Protein AF-A0A923VBT5-F1 (afdb_monomer_lite)

pLDDT: mean 91.17, std 8.79, range [62.59, 97.88]

Radius of gyration: 21.65 Å; chains: 1; bounding box: 53×37×45 Å

Sequ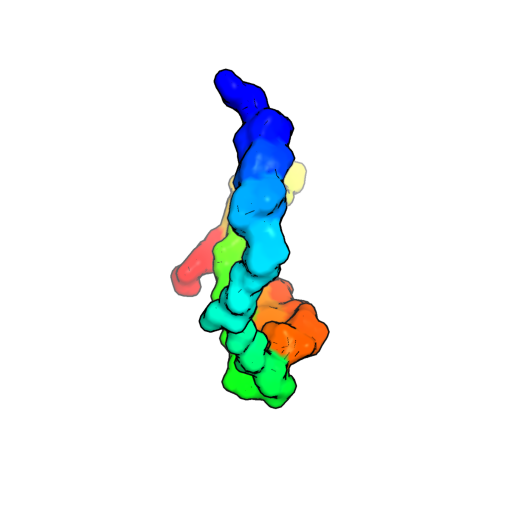ence (75 aa):
MTYSAFYHQYRRQYLKQPVVTMRLVHNPGDKIFFYFADGISITDRSTGQKTKTQLFVGVLPFSGLTKGEFLLDQR

Foldseek 3Di:
DDPVVVVVVCCVVCVDDPDCPDDDDQDFPPDKDWDKDWDDWDADPPPRDTQTWIKIKIARVVPRDIDIDIGSDPD

Structure (mmCIF, N/CA/C/O backbone):
data_AF-A0A923VBT5-F1
#
_entry.id   AF-A0A923VBT5-F1
#
loop_
_atom_site.group_PDB
_atom_site.id
_atom_site.type_symbol
_atom_site.label_atom_id
_atom_site.label_alt_id
_atom_site.label_comp_id
_atom_site.label_asym_id
_atom_site.label_entity_id
_atom_site.label_seq_id
_atom_site.pdbx_PDB_ins_code
_atom_site.Cartn_x
_atom_site.Cartn_y
_atom_site.Cartn_z
_atom_site.occupancy
_atom_site.B_iso_or_equiv
_atom_site.auth_seq_id
_atom_site.auth_comp_id
_atom_site.auth_asym_id
_atom_site.auth_atom_id
_atom_site.pdbx_PDB_model_num
ATOM 1 N N . MET A 1 1 ? 30.185 19.068 9.067 1.00 62.59 1 MET A N 1
ATOM 2 C CA . MET A 1 1 ? 29.690 19.281 7.687 1.00 62.59 1 MET A CA 1
ATOM 3 C C . MET A 1 1 ? 28.173 19.145 7.714 1.00 62.59 1 MET A C 1
ATOM 5 O O . MET A 1 1 ? 27.700 18.157 8.256 1.00 62.59 1 MET A O 1
ATOM 9 N N . THR A 1 2 ? 27.408 20.131 7.244 1.00 90.81 2 THR A N 1
ATOM 10 C CA . THR A 1 2 ? 25.933 20.060 7.234 1.00 90.81 2 THR A CA 1
ATOM 11 C C . THR A 1 2 ? 25.437 19.286 6.007 1.00 90.81 2 THR A C 1
ATOM 13 O O 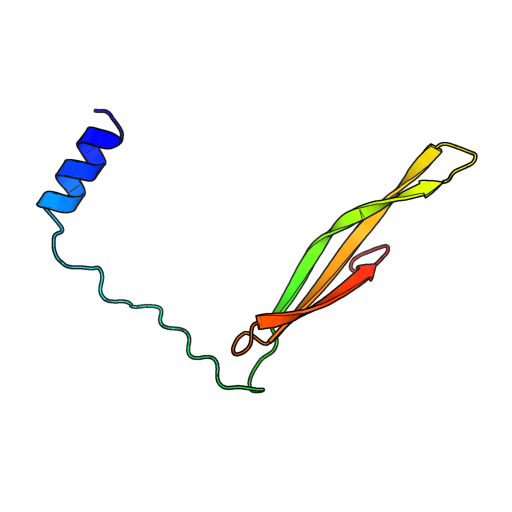. THR A 1 2 ? 26.135 19.227 4.993 1.00 90.81 2 THR A O 1
ATOM 16 N N . TYR A 1 3 ? 24.228 18.714 6.068 1.00 85.25 3 TYR A N 1
ATOM 17 C CA . TYR A 1 3 ? 23.619 17.987 4.938 1.00 85.25 3 TYR A CA 1
ATOM 18 C C . TYR A 1 3 ? 23.586 18.826 3.649 1.00 85.25 3 TYR A C 1
ATOM 20 O O . TYR A 1 3 ? 23.888 18.328 2.568 1.00 85.25 3 TYR A O 1
ATOM 28 N N . SER A 1 4 ? 23.310 20.127 3.778 1.00 89.88 4 SER A N 1
ATOM 29 C CA . SER A 1 4 ? 23.321 21.071 2.657 1.00 89.88 4 SER A CA 1
ATOM 30 C C . SER A 1 4 ? 24.702 21.174 1.990 1.00 89.88 4 SER A C 1
ATOM 32 O O . SER A 1 4 ? 24.814 21.024 0.773 1.00 89.88 4 SER A O 1
ATOM 34 N N . ALA A 1 5 ? 25.776 21.327 2.775 1.00 92.56 5 ALA A N 1
ATOM 35 C CA . ALA A 1 5 ? 27.140 21.391 2.243 1.00 92.56 5 ALA A CA 1
ATOM 36 C C . ALA A 1 5 ? 27.545 20.090 1.520 1.00 92.56 5 ALA A C 1
ATOM 38 O O . ALA A 1 5 ? 28.114 20.141 0.430 1.00 92.56 5 ALA A O 1
ATOM 39 N N . PHE A 1 6 ? 27.187 18.930 2.084 1.00 90.12 6 PHE A N 1
ATOM 40 C CA . PHE A 1 6 ? 27.375 17.625 1.439 1.00 90.12 6 PHE A CA 1
ATOM 41 C C . PHE A 1 6 ? 26.636 17.532 0.100 1.00 90.12 6 PHE A C 1
ATOM 43 O O . PHE A 1 6 ? 27.235 17.175 -0.912 1.00 90.12 6 PHE A O 1
ATOM 50 N N . TYR A 1 7 ? 25.354 17.897 0.076 1.00 86.19 7 TYR A N 1
ATOM 51 C CA . TYR A 1 7 ? 24.514 17.811 -1.115 1.00 86.19 7 TYR A CA 1
ATOM 52 C C . TYR A 1 7 ? 25.022 18.697 -2.260 1.00 86.19 7 TYR A C 1
ATOM 54 O O . TYR A 1 7 ? 25.092 18.254 -3.410 1.00 86.19 7 TYR A O 1
ATOM 62 N N . HIS A 1 8 ? 25.437 19.930 -1.954 1.00 90.44 8 HIS A N 1
ATOM 63 C CA . HIS A 1 8 ? 26.013 20.833 -2.950 1.00 90.44 8 HIS A CA 1
ATOM 64 C C . HIS A 1 8 ? 27.333 20.303 -3.516 1.00 90.44 8 HIS A C 1
ATOM 66 O O . HIS A 1 8 ? 27.551 20.374 -4.726 1.00 90.44 8 HIS A O 1
ATOM 72 N N . GLN A 1 9 ? 28.199 19.736 -2.675 1.00 91.31 9 GLN A N 1
ATOM 73 C CA . GLN A 1 9 ? 29.464 19.163 -3.126 1.00 91.31 9 GLN A CA 1
ATOM 74 C C . GLN A 1 9 ? 29.259 17.893 -3.959 1.00 91.31 9 GLN A C 1
ATOM 76 O O . GLN A 1 9 ? 29.858 17.765 -5.027 1.00 91.31 9 GLN A O 1
ATOM 81 N N . TYR A 1 10 ? 28.348 17.016 -3.533 1.00 85.25 10 TYR A N 1
ATOM 82 C CA . TYR A 1 10 ? 27.951 15.822 -4.274 1.00 85.25 10 TYR A CA 1
ATOM 83 C C . TYR A 1 10 ? 27.414 16.180 -5.667 1.00 85.25 10 TYR A C 1
ATOM 85 O O . TYR A 1 10 ? 27.897 15.653 -6.665 1.00 85.25 10 TYR A O 1
ATOM 93 N N . ARG A 1 11 ? 26.492 17.147 -5.776 1.00 85.12 11 ARG A N 1
ATOM 94 C CA . ARG A 1 11 ? 25.975 17.588 -7.085 1.00 85.12 11 ARG A CA 1
ATOM 95 C C . ARG A 1 11 ? 27.043 18.201 -7.991 1.00 85.12 11 ARG A C 1
ATOM 97 O O . ARG A 1 11 ? 26.972 18.009 -9.200 1.00 85.12 11 ARG A O 1
ATOM 104 N N . ARG A 1 12 ? 28.008 18.945 -7.436 1.00 86.50 12 ARG A N 1
ATOM 105 C CA . ARG A 1 12 ? 29.107 19.545 -8.218 1.00 86.50 12 ARG A CA 1
ATOM 106 C C . ARG A 1 12 ? 30.085 18.496 -8.745 1.00 86.50 12 ARG A C 1
ATOM 108 O O . ARG A 1 12 ? 30.570 18.650 -9.859 1.00 86.50 12 ARG A O 1
ATOM 115 N N . GLN A 1 13 ? 30.382 17.457 -7.962 1.00 87.31 13 GLN A N 1
ATOM 116 C CA . GLN A 1 13 ? 31.305 16.386 -8.360 1.00 87.31 13 GLN A CA 1
ATOM 117 C C . GLN A 1 13 ? 30.649 15.339 -9.269 1.00 87.31 13 GLN A C 1
ATOM 119 O O . GLN A 1 13 ? 31.281 14.863 -10.209 1.00 87.31 13 GLN A O 1
ATOM 124 N N . TYR A 1 14 ? 29.381 15.005 -9.033 1.00 81.00 14 TYR A N 1
ATOM 125 C CA . TYR A 1 14 ? 28.657 13.951 -9.744 1.00 81.00 14 TYR A CA 1
ATOM 126 C C . TYR A 1 14 ? 27.547 14.550 -10.623 1.00 81.00 14 TYR A C 1
ATOM 128 O O . TYR A 1 14 ? 26.363 14.288 -10.434 1.00 81.00 14 TYR A O 1
ATOM 136 N N . LEU A 1 15 ? 27.944 15.378 -11.600 1.00 70.94 15 LEU A N 1
ATOM 137 C CA . LEU A 1 15 ? 27.039 16.060 -12.546 1.00 70.94 15 LEU A CA 1
ATOM 138 C C . LEU A 1 15 ? 26.312 15.109 -13.508 1.00 70.94 15 LEU A C 1
ATOM 140 O O . LEU A 1 15 ? 25.288 15.477 -14.086 1.00 70.94 15 LEU A O 1
ATOM 144 N N . LYS A 1 16 ? 26.845 13.899 -13.718 1.00 71.88 16 LYS A N 1
ATOM 145 C CA . LYS A 1 16 ? 26.176 12.891 -14.539 1.00 71.88 16 LYS A CA 1
ATOM 146 C C . LYS A 1 16 ? 24.935 12.426 -13.793 1.00 71.88 16 LYS A C 1
ATOM 148 O O . LYS A 1 16 ? 25.046 11.877 -12.699 1.00 71.88 16 LYS A O 1
ATOM 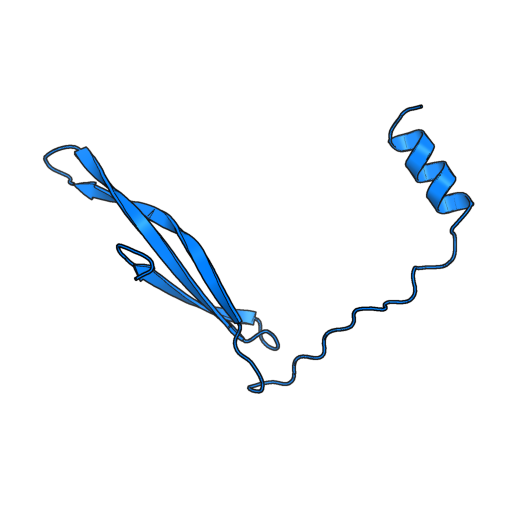153 N N . GLN A 1 17 ? 23.767 12.632 -14.401 1.00 67.25 17 GLN A N 1
ATOM 154 C CA . GLN A 1 17 ? 22.552 11.995 -13.914 1.00 67.25 17 GLN A CA 1
ATOM 155 C C . GLN A 1 17 ? 22.830 10.492 -13.802 1.00 67.25 17 GLN A C 1
ATOM 157 O O . GLN A 1 17 ? 23.398 9.925 -14.746 1.00 67.25 17 GLN A O 1
ATOM 162 N N . PRO A 1 18 ? 22.510 9.854 -12.663 1.00 68.38 18 PRO A N 1
ATOM 163 C CA . PRO A 1 18 ? 22.642 8.414 -12.561 1.00 68.38 18 PRO A CA 1
ATOM 164 C C . PRO A 1 18 ? 21.883 7.804 -13.736 1.00 68.38 18 PRO A C 1
ATOM 166 O O . PRO A 1 18 ? 20.726 8.150 -13.986 1.00 68.38 18 PRO A O 1
ATOM 169 N N . VAL A 1 19 ? 22.564 6.948 -14.498 1.00 72.44 19 VAL A N 1
ATOM 170 C CA . VAL A 1 19 ? 21.905 6.152 -15.532 1.00 72.44 19 VAL A CA 1
ATOM 171 C C . VAL A 1 19 ? 20.759 5.432 -14.832 1.00 72.44 19 VAL A C 1
ATOM 173 O O . VAL A 1 19 ? 20.976 4.804 -13.797 1.00 72.44 19 VAL A O 1
ATOM 176 N N . VAL A 1 20 ? 19.535 5.571 -15.342 1.00 73.56 20 VAL A N 1
ATOM 177 C CA . VAL A 1 20 ? 18.375 4.884 -14.771 1.00 73.56 20 VAL A CA 1
ATOM 178 C C . VAL A 1 20 ? 18.580 3.386 -14.990 1.00 73.56 20 VAL A C 1
ATOM 180 O O . VAL A 1 20 ? 18.278 2.856 -16.054 1.00 73.56 20 VAL A O 1
ATOM 183 N N . THR A 1 21 ? 19.137 2.705 -13.994 1.00 76.88 21 THR A N 1
ATOM 184 C CA . THR A 1 21 ? 19.432 1.267 -14.038 1.00 76.88 21 THR A CA 1
ATOM 185 C C . THR A 1 21 ? 18.222 0.411 -13.663 1.00 76.88 21 THR A C 1
ATOM 187 O O . THR A 1 21 ? 18.237 -0.794 -13.885 1.00 76.88 21 THR A O 1
ATOM 190 N N . MET A 1 22 ? 17.150 1.021 -13.141 1.00 74.94 22 MET A N 1
ATOM 191 C CA . MET A 1 22 ? 15.934 0.338 -12.682 1.00 74.94 22 MET A CA 1
ATOM 192 C C . MET A 1 22 ? 14.667 0.890 -13.344 1.00 74.94 22 MET A C 1
ATOM 194 O O . MET A 1 22 ? 13.724 1.314 -12.676 1.00 74.94 22 MET A O 1
ATOM 198 N N . ARG A 1 23 ? 14.620 0.897 -14.680 1.00 81.62 23 ARG A N 1
ATOM 199 C CA . ARG A 1 23 ? 13.360 1.166 -15.382 1.00 81.62 23 ARG A CA 1
ATOM 200 C C . ARG A 1 23 ? 12.506 -0.100 -15.382 1.00 81.62 23 ARG A C 1
ATOM 202 O O . ARG A 1 23 ? 12.743 -1.009 -16.172 1.00 81.62 23 ARG A O 1
ATOM 209 N N . LEU A 1 24 ? 11.504 -0.148 -14.510 1.00 86.00 24 LEU A N 1
ATOM 210 C CA . LEU A 1 24 ? 10.479 -1.186 -14.562 1.00 86.00 24 LEU A CA 1
ATOM 211 C C . LEU A 1 24 ? 9.495 -0.860 -15.688 1.00 86.00 24 LEU A C 1
ATOM 213 O O . LEU A 1 24 ? 8.915 0.224 -15.727 1.00 86.00 24 LEU A O 1
ATOM 217 N N . VAL A 1 25 ? 9.327 -1.795 -16.619 1.00 91.12 25 VAL A N 1
ATOM 218 C CA . VAL A 1 25 ? 8.276 -1.723 -17.636 1.00 91.12 25 VAL A CA 1
ATOM 219 C C . VAL A 1 25 ? 7.056 -2.462 -17.099 1.00 91.12 25 VAL A C 1
ATOM 221 O O . VAL A 1 25 ? 7.140 -3.627 -16.700 1.00 91.12 25 VAL A O 1
ATOM 224 N N . HIS A 1 26 ? 5.923 -1.772 -17.079 1.00 93.44 26 HIS A N 1
ATOM 225 C CA . HIS A 1 26 ? 4.624 -2.339 -16.751 1.00 93.44 26 HIS A CA 1
ATOM 226 C C . HIS A 1 26 ? 3.786 -2.273 -18.018 1.00 93.44 26 HIS A C 1
ATOM 228 O O . HIS A 1 26 ? 3.426 -1.177 -18.421 1.00 93.44 26 HIS A O 1
ATOM 234 N N . ASN A 1 27 ? 3.506 -3.398 -18.672 1.00 95.62 27 ASN A N 1
ATOM 235 C CA . ASN A 1 27 ? 2.499 -3.387 -19.731 1.00 95.62 27 ASN A CA 1
ATOM 236 C C . ASN A 1 27 ? 1.104 -3.525 -19.091 1.00 95.62 27 ASN A C 1
ATOM 238 O O . ASN A 1 27 ? 0.983 -4.106 -18.004 1.00 95.62 27 ASN A O 1
ATOM 242 N N . PRO A 1 28 ? 0.049 -2.981 -19.719 1.00 95.19 28 PRO A N 1
ATOM 243 C CA . PRO A 1 28 ? -1.310 -3.115 -19.208 1.00 95.19 28 PRO A CA 1
ATOM 244 C C . PRO A 1 28 ? -1.712 -4.591 -19.072 1.00 95.19 28 PRO A C 1
ATOM 246 O O . PRO A 1 28 ? -1.623 -5.345 -20.032 1.00 95.19 28 PRO A O 1
ATOM 249 N N . GLY A 1 29 ? -2.180 -4.996 -17.889 1.00 92.81 29 GLY A N 1
ATOM 250 C CA . GLY A 1 29 ? -2.699 -6.348 -17.638 1.00 92.81 29 GLY A CA 1
ATOM 251 C C . GLY A 1 29 ? -1.652 -7.434 -17.355 1.00 92.81 29 GLY A C 1
ATOM 252 O O . GLY A 1 29 ? -2.022 -8.481 -16.837 1.00 92.81 29 GLY A O 1
ATOM 253 N N . ASP A 1 30 ? -0.360 -7.184 -17.595 1.00 96.06 30 ASP A N 1
ATOM 254 C CA . ASP A 1 30 ? 0.695 -8.196 -17.403 1.00 96.06 30 ASP A CA 1
ATOM 255 C C . ASP A 1 30 ? 0.894 -8.609 -15.939 1.00 96.06 30 ASP A C 1
ATOM 257 O O . ASP A 1 30 ? 1.330 -9.724 -15.651 1.00 96.06 30 ASP A O 1
ATOM 261 N N . LYS A 1 31 ? 0.685 -7.677 -15.001 1.00 95.44 31 LYS A N 1
ATOM 262 C CA . LYS A 1 31 ? 1.005 -7.856 -13.578 1.00 95.44 31 LYS A CA 1
ATOM 263 C C . LYS A 1 31 ? -0.009 -7.139 -12.701 1.00 95.44 31 LYS A C 1
ATOM 265 O O . LYS A 1 31 ? -0.518 -6.083 -13.068 1.00 95.44 31 LYS A O 1
ATOM 270 N N . ILE A 1 32 ? -0.212 -7.678 -11.505 1.00 96.69 32 ILE A N 1
ATOM 271 C CA . ILE A 1 32 ? -0.877 -7.021 -10.378 1.00 96.69 32 ILE A CA 1
ATOM 272 C C . ILE A 1 32 ? 0.076 -7.116 -9.189 1.00 96.69 32 ILE A C 1
ATOM 274 O O . ILE A 1 32 ? 0.703 -8.157 -8.983 1.00 96.69 32 ILE A O 1
ATOM 278 N N . PHE A 1 33 ? 0.207 -6.035 -8.427 1.00 96.94 33 PHE A N 1
ATOM 279 C CA . PHE A 1 33 ? 0.958 -6.031 -7.174 1.00 96.94 33 PHE A CA 1
ATOM 280 C C . PHE A 1 33 ? 0.001 -6.080 -5.996 1.00 96.94 33 PHE A C 1
ATOM 282 O O . PHE A 1 33 ? -0.964 -5.321 -5.963 1.00 96.94 33 PHE A O 1
ATOM 289 N N . PHE A 1 34 ? 0.295 -6.959 -5.041 1.00 96.81 34 PHE A N 1
ATOM 290 C CA . PHE A 1 34 ? -0.460 -7.111 -3.804 1.00 96.81 34 PHE A CA 1
ATOM 291 C C . PHE A 1 34 ? 0.376 -6.651 -2.618 1.00 96.81 34 PHE A C 1
ATOM 293 O O . PHE A 1 34 ? 1.590 -6.867 -2.587 1.00 96.81 34 PHE A O 1
ATOM 300 N N . TYR A 1 35 ? -0.275 -6.034 -1.640 1.00 96.25 35 TYR A N 1
ATOM 301 C CA . TYR A 1 35 ? 0.361 -5.615 -0.401 1.00 96.25 35 TYR A CA 1
ATOM 302 C C . TYR A 1 35 ? -0.611 -5.713 0.774 1.00 96.25 35 TYR A C 1
ATOM 304 O O . TYR A 1 35 ? -1.822 -5.547 0.611 1.00 96.25 35 TYR A O 1
ATOM 312 N N . PHE A 1 36 ? -0.052 -5.952 1.957 1.00 96.56 36 PHE A N 1
ATOM 313 C CA . PHE A 1 36 ? -0.745 -5.821 3.230 1.00 96.56 36 PHE A CA 1
ATOM 314 C C . PHE A 1 36 ? -0.194 -4.619 3.989 1.00 96.56 36 PHE A C 1
ATOM 316 O O . PHE A 1 36 ? 1.012 -4.521 4.208 1.00 96.56 36 PHE A O 1
ATOM 323 N N . ALA A 1 37 ? -1.081 -3.725 4.411 1.00 95.25 37 ALA A N 1
ATOM 324 C CA . ALA A 1 37 ? -0.762 -2.588 5.266 1.00 95.25 37 ALA A CA 1
ATOM 325 C C . ALA A 1 37 ? -1.601 -2.625 6.548 1.00 95.25 37 ALA A C 1
ATOM 327 O O . ALA A 1 37 ? -2.633 -3.298 6.607 1.00 95.25 37 ALA A O 1
ATOM 328 N N . ASP A 1 38 ? -1.204 -1.843 7.551 1.00 95.69 38 ASP A N 1
ATOM 329 C CA . ASP A 1 38 ? -2.061 -1.604 8.710 1.00 95.69 38 ASP A CA 1
ATOM 330 C C . ASP A 1 38 ? -3.400 -0.992 8.270 1.00 95.69 38 ASP A C 1
ATOM 332 O O . ASP A 1 38 ? -3.448 -0.038 7.489 1.00 95.69 38 ASP A O 1
ATOM 336 N N . GLY A 1 39 ? -4.496 -1.573 8.763 1.00 95.12 39 GLY A N 1
ATOM 337 C CA . GLY A 1 39 ? -5.849 -1.113 8.481 1.00 95.12 39 GLY A CA 1
ATOM 338 C C . GLY A 1 39 ? -6.362 -0.088 9.493 1.00 95.12 39 GLY A C 1
ATOM 339 O O . GLY A 1 39 ? -5.650 0.394 10.376 1.00 95.12 39 GLY A O 1
ATOM 340 N N . ILE A 1 40 ? -7.653 0.224 9.392 1.00 95.75 40 ILE A N 1
ATOM 341 C CA . ILE A 1 40 ? -8.357 1.064 10.370 1.00 95.75 40 ILE A CA 1
ATOM 342 C C . ILE A 1 40 ? -8.955 0.208 11.490 1.00 95.75 40 ILE A C 1
ATOM 344 O O . ILE A 1 40 ? -9.313 -0.948 11.289 1.00 95.75 40 ILE A O 1
ATOM 348 N N . SER A 1 41 ? -9.087 0.750 12.699 1.00 96.81 41 SER A N 1
ATOM 349 C CA . SER A 1 41 ? -9.714 -0.007 13.789 1.00 96.81 41 SER A CA 1
ATOM 350 C C . SER A 1 41 ? -11.238 0.018 13.685 1.00 96.81 41 SER A C 1
ATOM 352 O O . SER A 1 41 ? -11.833 1.087 13.554 1.00 96.81 41 SER A O 1
ATOM 354 N N . ILE A 1 42 ? -11.873 -1.141 13.837 1.00 96.00 42 ILE A N 1
ATOM 355 C CA . ILE A 1 42 ? -13.312 -1.243 14.090 1.00 96.00 42 ILE A CA 1
ATOM 356 C C . ILE A 1 42 ? -13.526 -0.929 15.569 1.00 96.00 42 ILE A C 1
ATOM 358 O O . ILE A 1 42 ? -12.898 -1.547 16.425 1.00 96.00 42 ILE A O 1
ATOM 362 N N . THR A 1 43 ? -14.375 0.050 15.872 1.00 97.50 43 THR A N 1
ATOM 363 C CA . THR A 1 43 ? -14.697 0.424 17.257 1.00 97.50 43 THR A CA 1
ATOM 364 C C . THR A 1 43 ? -16.100 -0.053 17.593 1.00 97.50 43 THR A C 1
ATOM 366 O O . THR A 1 43 ? -17.064 0.343 16.935 1.00 97.50 43 THR A O 1
ATOM 369 N N . ASP A 1 44 ? -16.208 -0.890 18.618 1.00 97.25 44 ASP A N 1
ATOM 370 C CA . ASP A 1 44 ? -17.483 -1.268 19.207 1.00 97.25 44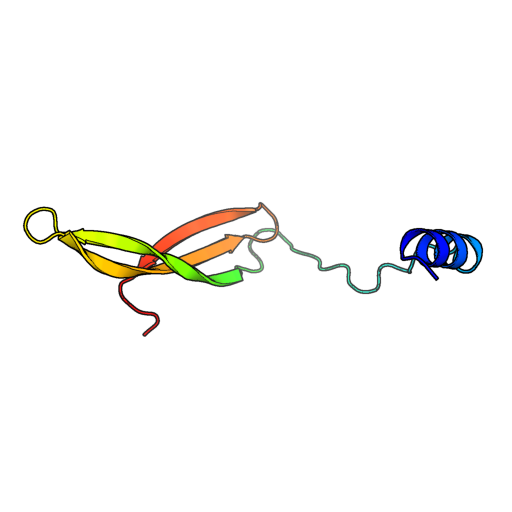 ASP A CA 1
ATOM 371 C C . ASP A 1 44 ? -18.113 -0.038 19.882 1.00 97.25 44 ASP A C 1
ATOM 373 O O . ASP A 1 44 ? -17.481 0.642 20.694 1.00 97.25 44 ASP A O 1
ATOM 377 N N . ARG A 1 45 ? -19.354 0.286 19.506 1.00 96.88 45 ARG A N 1
ATOM 378 C CA . ARG A 1 45 ? -20.009 1.529 19.937 1.00 96.88 45 ARG A CA 1
ATOM 379 C C . ARG A 1 45 ? -20.473 1.507 21.393 1.00 96.88 45 ARG A C 1
ATOM 381 O O . ARG A 1 45 ? -20.599 2.580 21.970 1.00 96.88 45 ARG A O 1
ATOM 388 N N . SER A 1 46 ? -20.770 0.340 21.965 1.00 97.31 46 SER A N 1
ATOM 389 C CA . SER A 1 46 ? -21.300 0.235 23.331 1.00 97.31 46 SER A CA 1
ATOM 390 C C . SER A 1 46 ? -20.185 0.109 24.368 1.00 97.31 46 SER A C 1
ATOM 392 O O . SER A 1 46 ? -20.312 0.634 25.470 1.00 97.31 46 SER A O 1
ATOM 394 N N . THR A 1 47 ? -19.080 -0.542 24.009 1.00 97.19 47 THR A N 1
ATOM 395 C CA . THR A 1 47 ? -17.949 -0.825 24.907 1.00 97.19 47 THR A CA 1
ATOM 396 C C . THR A 1 47 ? -16.730 0.060 24.653 1.00 97.19 47 THR A C 1
ATOM 398 O O . THR A 1 47 ? -15.866 0.183 25.519 1.00 97.19 47 THR A O 1
ATOM 401 N N . GLY A 1 48 ? -16.618 0.660 23.464 1.00 97.25 48 GLY A N 1
ATOM 402 C CA . GLY A 1 48 ? -15.426 1.394 23.033 1.00 97.25 48 GLY A CA 1
ATOM 403 C C . GLY A 1 48 ? -14.240 0.496 22.659 1.00 97.25 48 GLY A C 1
ATOM 404 O O . GLY A 1 48 ? -13.163 1.010 22.345 1.00 97.25 48 GLY A O 1
ATOM 405 N N . GLN A 1 49 ? -14.405 -0.832 22.677 1.00 97.88 49 GLN A N 1
ATOM 406 C CA . GLN A 1 49 ? -13.345 -1.770 22.324 1.00 97.88 49 GLN A CA 1
ATOM 407 C C . GLN A 1 49 ? -12.926 -1.592 20.859 1.00 97.88 49 GLN A C 1
ATOM 409 O O . GLN A 1 49 ? -13.763 -1.471 19.964 1.00 97.88 49 GLN A O 1
ATOM 414 N N . LYS A 1 50 ? -11.613 -1.589 20.602 1.00 97.56 50 LYS A N 1
ATOM 415 C CA . LYS A 1 50 ? -11.046 -1.463 19.254 1.00 97.56 50 LYS A CA 1
ATOM 416 C C . LYS A 1 50 ? -10.494 -2.795 18.768 1.00 97.56 50 LYS A C 1
ATOM 418 O O . LYS A 1 50 ? -9.597 -3.355 19.393 1.00 97.56 50 LYS A O 1
ATOM 423 N N . THR A 1 51 ? -10.967 -3.232 17.610 1.00 96.44 51 THR A N 1
ATOM 424 C CA . THR A 1 51 ? -10.413 -4.365 16.866 1.00 96.44 51 THR A CA 1
ATOM 425 C C . THR A 1 51 ? -9.575 -3.825 15.716 1.00 96.44 51 THR A C 1
ATOM 427 O O . THR A 1 51 ? -10.083 -3.095 14.864 1.00 96.44 51 THR A O 1
ATOM 430 N N . LYS A 1 52 ? -8.276 -4.142 15.704 1.00 96.75 52 LYS A N 1
ATOM 431 C CA . LYS A 1 52 ? -7.386 -3.772 14.595 1.00 96.75 52 LYS A CA 1
ATOM 432 C C . LYS A 1 52 ? -7.750 -4.587 13.354 1.00 96.75 52 LYS A C 1
ATOM 434 O O . LYS A 1 52 ? -8.092 -5.756 13.475 1.00 96.75 52 LYS A O 1
ATOM 439 N N . THR A 1 53 ? -7.641 -3.969 12.185 1.00 97.50 53 THR A N 1
ATOM 440 C CA . THR A 1 53 ? -7.782 -4.644 10.888 1.00 97.50 53 THR A CA 1
ATOM 441 C C . THR A 1 53 ? -6.498 -4.486 10.084 1.00 97.50 53 THR A C 1
ATOM 443 O O . THR A 1 53 ? -5.570 -3.782 10.496 1.00 97.50 53 THR A O 1
ATOM 446 N N . GLN A 1 54 ? -6.446 -5.145 8.937 1.00 97.50 54 GLN A N 1
ATOM 447 C CA . GLN A 1 54 ? -5.374 -5.067 7.955 1.00 97.50 54 GLN A CA 1
ATOM 448 C C . GLN A 1 54 ? -5.981 -4.654 6.613 1.00 97.50 54 GLN A C 1
ATOM 450 O O . GLN A 1 54 ? -7.076 -5.093 6.273 1.00 97.50 54 GLN A O 1
ATOM 455 N N . LEU A 1 55 ? -5.305 -3.798 5.853 1.00 97.19 55 LEU A N 1
ATOM 456 C CA . LEU A 1 55 ? -5.707 -3.453 4.492 1.00 97.19 55 LEU A CA 1
ATOM 457 C C . LEU A 1 55 ? -5.006 -4.397 3.519 1.00 97.19 55 LEU A C 1
ATOM 459 O O . LEU A 1 55 ? -3.785 -4.334 3.375 1.00 97.19 55 LEU A O 1
ATOM 463 N N . PHE A 1 56 ? -5.779 -5.224 2.822 1.00 97.62 56 PHE A N 1
ATOM 464 C CA . PHE A 1 56 ? -5.304 -5.951 1.653 1.00 97.62 56 PHE A CA 1
ATOM 465 C C . PHE A 1 56 ? -5.566 -5.107 0.410 1.00 97.62 56 PHE A C 1
ATOM 467 O O . PHE A 1 56 ? -6.701 -4.698 0.166 1.00 97.62 56 PHE A O 1
ATOM 474 N N . VAL A 1 57 ? -4.528 -4.816 -0.372 1.00 97.81 57 VAL A N 1
ATOM 475 C CA . VAL A 1 57 ? -4.634 -3.950 -1.551 1.00 97.81 57 VAL A CA 1
ATOM 476 C C . VAL A 1 57 ? -3.954 -4.574 -2.762 1.00 97.81 57 VAL A C 1
ATOM 478 O O . VAL A 1 57 ? -2.849 -5.105 -2.669 1.00 97.81 57 VAL A O 1
ATOM 481 N N . GLY A 1 58 ? -4.628 -4.488 -3.907 1.00 97.81 58 GLY A N 1
ATOM 482 C CA . GLY A 1 58 ? -4.124 -4.851 -5.224 1.00 97.81 58 GLY A CA 1
ATOM 483 C C . GLY A 1 58 ? -4.062 -3.631 -6.142 1.00 97.81 58 GLY A 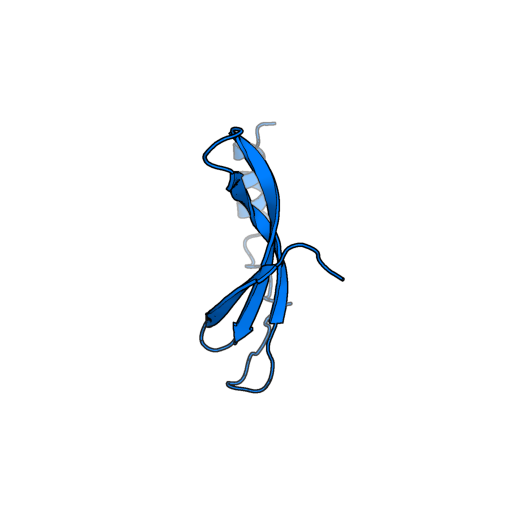C 1
ATOM 484 O O . GLY A 1 58 ? -5.007 -2.839 -6.187 1.00 97.81 58 GLY A O 1
ATOM 485 N N . VAL A 1 59 ? -2.969 -3.486 -6.893 1.00 97.81 59 VAL A N 1
ATOM 486 C CA . VAL A 1 59 ? -2.756 -2.374 -7.834 1.00 97.81 59 VAL A CA 1
ATOM 487 C C . VAL A 1 59 ? -2.306 -2.897 -9.193 1.00 97.81 59 VAL A C 1
ATOM 489 O O . VAL A 1 59 ? -1.376 -3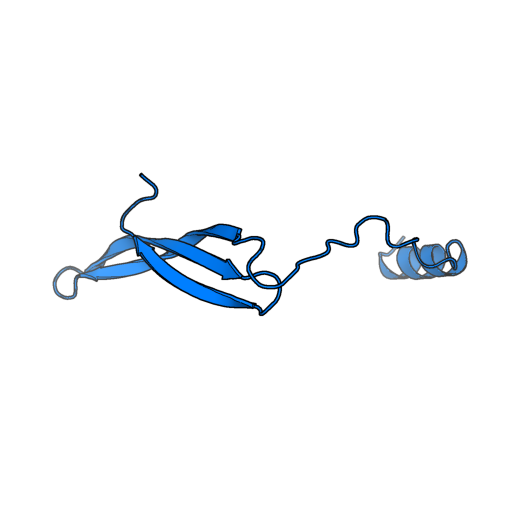.702 -9.284 1.00 97.81 59 VAL A O 1
ATOM 492 N N . LEU A 1 60 ? -2.927 -2.399 -10.265 1.00 97.56 60 LEU A N 1
ATOM 493 C CA . LEU A 1 60 ? -2.408 -2.535 -11.625 1.00 97.56 60 LEU A CA 1
ATOM 494 C C . LEU A 1 60 ? -1.287 -1.505 -11.832 1.00 97.56 60 LEU A C 1
ATOM 496 O O . LEU A 1 60 ? -1.577 -0.311 -11.899 1.00 97.56 60 LEU A O 1
ATOM 500 N N . PRO A 1 61 ? -0.014 -1.912 -11.968 1.00 96.12 61 PRO A N 1
ATOM 501 C CA . PRO A 1 61 ? 1.108 -0.978 -11.942 1.00 96.12 61 PRO A CA 1
ATOM 502 C C . PRO A 1 61 ? 1.207 -0.111 -13.206 1.00 96.12 61 PRO A C 1
ATOM 504 O O . PRO A 1 61 ? 1.835 0.941 -13.170 1.00 96.12 61 PRO A O 1
ATOM 507 N N . PHE A 1 62 ? 0.578 -0.518 -14.316 1.00 96.12 62 PHE A N 1
ATOM 508 C CA . PHE A 1 62 ? 0.510 0.308 -15.525 1.00 96.12 62 PHE A CA 1
ATOM 509 C C . PHE A 1 62 ? -0.478 1.477 -15.390 1.00 96.12 62 PHE A C 1
ATOM 511 O O . PHE A 1 62 ? -0.157 2.594 -15.779 1.00 96.12 62 PHE A O 1
ATOM 518 N N . SER A 1 63 ? -1.681 1.226 -14.863 1.00 95.75 63 SER A N 1
ATOM 519 C CA . SER A 1 63 ? -2.764 2.222 -14.809 1.00 95.75 63 SER A CA 1
ATOM 520 C C . SER A 1 63 ? -2.935 2.883 -13.442 1.00 95.75 63 SER A C 1
ATOM 522 O O . SER A 1 63 ? -3.645 3.878 -13.334 1.00 95.75 63 SER A O 1
ATOM 524 N N . GLY A 1 64 ? -2.345 2.320 -12.386 1.00 95.31 64 GLY A N 1
ATOM 525 C CA . GLY A 1 64 ? -2.572 2.736 -11.002 1.00 95.31 64 GLY A CA 1
ATOM 526 C C . GLY A 1 64 ? -3.952 2.351 -10.457 1.00 95.31 64 GLY A C 1
ATOM 527 O O . GLY A 1 64 ? -4.281 2.711 -9.326 1.00 95.31 64 GLY A O 1
ATOM 528 N N . LEU A 1 65 ? -4.770 1.617 -11.226 1.00 97.56 65 LEU A N 1
ATOM 529 C CA . LEU A 1 65 ? -6.081 1.173 -10.761 1.00 97.56 65 LEU A CA 1
ATOM 530 C C . LEU A 1 65 ? -5.904 0.292 -9.523 1.00 97.56 65 LEU A C 1
ATOM 532 O O . LEU A 1 65 ? -5.212 -0.727 -9.568 1.00 97.56 65 LEU A O 1
ATOM 536 N N . THR A 1 66 ? -6.533 0.715 -8.432 1.00 97.50 66 THR A N 1
ATOM 537 C CA . THR A 1 66 ? -6.327 0.165 -7.096 1.00 97.50 66 THR A CA 1
ATOM 538 C C . THR A 1 66 ? -7.644 -0.356 -6.544 1.00 97.50 66 THR A C 1
ATOM 540 O O . THR A 1 66 ? -8.662 0.332 -6.607 1.00 97.50 66 THR A O 1
ATOM 543 N N . LYS A 1 67 ? -7.616 -1.556 -5.969 1.00 97.56 67 LYS A N 1
ATOM 544 C CA . LYS A 1 67 ? -8.725 -2.126 -5.203 1.00 97.56 67 LYS A CA 1
ATOM 545 C C . LYS A 1 67 ? -8.195 -2.591 -3.852 1.00 97.56 67 LYS A C 1
ATOM 547 O O . LYS A 1 67 ? -7.160 -3.248 -3.805 1.00 97.56 67 LYS A O 1
ATOM 552 N N . GLY A 1 68 ? -8.905 -2.276 -2.773 1.00 96.69 68 GLY A N 1
ATOM 553 C CA . GLY A 1 68 ? -8.536 -2.721 -1.433 1.00 96.69 68 GLY A CA 1
ATOM 554 C C . GLY A 1 68 ? -9.739 -3.115 -0.589 1.00 96.69 68 GLY A C 1
ATOM 555 O O . GLY A 1 68 ? -10.840 -2.605 -0.794 1.00 96.69 68 GLY A O 1
ATOM 556 N N . GLU A 1 69 ? -9.507 -4.034 0.343 1.00 96.88 69 GLU A N 1
ATOM 557 C CA . GLU A 1 69 ? -10.493 -4.578 1.277 1.00 96.88 69 GLU A CA 1
ATOM 558 C C . GLU A 1 69 ? -9.855 -4.679 2.675 1.00 96.88 69 GLU A C 1
ATOM 560 O O . GLU A 1 69 ? -8.676 -5.015 2.811 1.00 96.88 69 GLU A O 1
ATOM 565 N N . PHE A 1 70 ? -10.616 -4.346 3.723 1.00 97.19 70 PHE A N 1
ATOM 566 C CA . PHE A 1 70 ? -10.157 -4.509 5.105 1.00 97.19 70 PHE A CA 1
ATOM 567 C C . PHE A 1 70 ? -10.454 -5.929 5.589 1.00 97.19 70 PHE A C 1
ATOM 569 O O . PHE A 1 70 ? -11.594 -6.384 5.508 1.00 97.19 70 PHE A O 1
ATOM 576 N N . LEU A 1 71 ? -9.439 -6.597 6.128 1.00 96.69 71 LEU A N 1
ATOM 577 C CA . LEU A 1 71 ? -9.495 -7.956 6.661 1.00 96.69 71 LEU A CA 1
ATOM 578 C C . LEU A 1 71 ? -9.193 -7.958 8.164 1.00 96.69 71 LEU A C 1
ATOM 580 O O . LEU A 1 71 ? -8.537 -7.052 8.684 1.00 96.69 71 LEU A O 1
ATOM 584 N N . LEU A 1 72 ? -9.684 -8.972 8.879 1.00 96.25 72 LEU A N 1
ATOM 585 C CA . LEU A 1 72 ? -9.432 -9.113 10.319 1.00 96.25 72 LEU A CA 1
ATOM 586 C C . LEU A 1 72 ? -7.999 -9.572 10.613 1.00 96.25 72 LEU A C 1
ATOM 588 O O . LEU A 1 72 ? -7.420 -9.168 11.619 1.00 96.25 72 LEU A O 1
ATOM 592 N N . ASP A 1 73 ? -7.416 -10.374 9.727 1.00 91.69 73 ASP A N 1
ATOM 593 C CA . ASP A 1 73 ? -6.039 -10.844 9.802 1.00 91.69 73 ASP A CA 1
ATOM 594 C C . ASP A 1 73 ? -5.431 -11.035 8.397 1.00 91.69 73 ASP A C 1
ATOM 596 O O . ASP A 1 73 ? -6.054 -10.716 7.384 1.00 91.69 73 ASP A O 1
ATOM 600 N N . GLN A 1 74 ? -4.163 -11.461 8.348 1.00 88.94 74 GLN A N 1
ATOM 601 C CA . GLN A 1 74 ? -3.405 -11.715 7.111 1.00 88.94 74 GLN A CA 1
ATOM 602 C C . GLN A 1 74 ? -3.310 -13.218 6.781 1.00 88.94 74 GLN A C 1
ATOM 604 O O . GLN A 1 74 ? -2.358 -13.635 6.119 1.00 88.94 74 GLN A O 1
ATOM 609 N N . ARG A 1 75 ? -4.204 -14.042 7.341 1.00 78.81 75 ARG A N 1
ATOM 610 C CA . ARG A 1 75 ? -4.148 -15.502 7.194 1.00 78.81 75 ARG A CA 1
ATOM 611 C C . ARG A 1 75 ? -4.856 -15.984 5.937 1.00 78.81 75 ARG A C 1
ATOM 613 O O . ARG A 1 75 ? -5.843 -15.342 5.524 1.00 78.81 75 ARG A O 1
#

Secondary structure (DSSP, 8-state):
--HHHHHHHHHHH--SPPP--------TTS--EEEEEE-PPEE-TTT--EE--EEEEEE-TTT--EEEEEES---